Protein AF-A0A3C0N771-F1 (afdb_monomer_lite)

Foldseek 3Di:
DVVVVVVVCPPPDDDPVNPDDDDDDDALWDKDKDCVLVVVCVVVVDQLQVSLVVVVVPPPPPPVPPPDDLDQDWDWDADPSHMIMTIRHPVSVVVSVVVVVPPDDD

Secondary structure (DSSP, 8-state):
-HHHHHHHHHT----GGGS--------SEEEEEE-HHHHHHHHH-S-HHHHHHHHHHTS----TT-TT---PPEEEEEETTTEEEEEEEHHHHHHHHHHHHSS---

Sequence (106 aa):
IAIEAADFLKDVELMPRMIPVHRLSEDFCIVYRSAIALKLASLVQQPALDIANQLVASFPISNQNTTESMCLNFRVDVVSPGWINFRLSEQSLATWLQHLIEIPSL

Structure (mmCIF, N/CA/C/O backbone):
data_AF-A0A3C0N771-F1
#
_entry.id   AF-A0A3C0N771-F1
#
loop_
_atom_site.group_PDB
_atom_site.id
_atom_site.type_symbol
_atom_site.label_atom_id
_atom_site.label_alt_id
_atom_site.label_comp_id
_atom_site.label_asym_id
_atom_site.label_entity_id
_atom_site.label_seq_id
_atom_site.pdbx_PDB_ins_code
_atom_site.Cartn_x
_atom_site.Cartn_y
_atom_site.Cartn_z
_atom_site.occupancy
_atom_site.B_iso_or_equiv
_atom_site.auth_seq_id
_atom_site.auth_comp_id
_atom_site.auth_asym_id
_atom_site.auth_atom_id
_atom_site.pdbx_PDB_model_num
ATOM 1 N N . ILE A 1 1 ? -40.467 -11.036 -12.297 1.00 53.09 1 ILE A N 1
ATOM 2 C CA . ILE A 1 1 ? -39.267 -10.322 -11.799 1.00 53.09 1 ILE A CA 1
ATOM 3 C C . ILE A 1 1 ? -37.986 -10.751 -12.526 1.00 53.09 1 ILE A C 1
ATOM 5 O O . ILE A 1 1 ? -37.519 -9.971 -13.336 1.00 53.09 1 ILE A O 1
ATOM 9 N N . ALA A 1 2 ? -37.428 -11.961 -12.342 1.00 51.34 2 ALA A N 1
ATOM 10 C CA . ALA A 1 2 ? -36.171 -12.332 -13.030 1.00 51.34 2 ALA A CA 1
ATOM 11 C C . ALA A 1 2 ? -36.306 -12.526 -14.561 1.00 51.34 2 ALA A C 1
ATOM 13 O O . ALA A 1 2 ? -35.426 -12.123 -15.311 1.00 51.34 2 ALA A O 1
ATOM 14 N N . ILE A 1 3 ? -37.423 -13.097 -15.030 1.00 51.38 3 ILE A N 1
ATOM 15 C CA . ILE A 1 3 ? -37.692 -13.327 -16.468 1.00 51.38 3 ILE A CA 1
ATOM 16 C C . ILE A 1 3 ? -37.938 -11.997 -17.212 1.00 51.38 3 ILE A C 1
ATOM 18 O O . ILE A 1 3 ? -37.533 -11.821 -18.353 1.00 51.38 3 ILE A O 1
ATOM 22 N N . GLU A 1 4 ? -38.525 -11.031 -16.511 1.00 54.56 4 GLU A N 1
ATOM 23 C CA . GLU A 1 4 ? -38.931 -9.712 -17.015 1.00 54.56 4 GLU A CA 1
ATOM 24 C C . GLU A 1 4 ? -37.725 -8.819 -17.346 1.00 54.56 4 GLU A C 1
ATOM 26 O O . GLU A 1 4 ? -37.724 -8.106 -18.343 1.00 54.56 4 GLU A O 1
ATOM 31 N N . ALA A 1 5 ? -36.652 -8.927 -16.554 1.00 51.88 5 ALA A N 1
ATOM 32 C CA . ALA A 1 5 ? -35.390 -8.249 -16.833 1.00 51.88 5 ALA A CA 1
ATOM 33 C C . ALA A 1 5 ? -34.648 -8.860 -18.036 1.00 51.88 5 ALA A C 1
ATOM 35 O O . ALA A 1 5 ? -33.960 -8.143 -18.751 1.00 51.88 5 ALA A O 1
ATOM 36 N N . ALA A 1 6 ? -34.781 -10.169 -18.277 1.00 51.41 6 ALA A N 1
ATOM 37 C CA . ALA A 1 6 ? -34.113 -10.835 -19.394 1.00 51.41 6 ALA A CA 1
ATOM 38 C C . ALA A 1 6 ? -34.786 -10.530 -20.743 1.00 51.41 6 ALA A C 1
ATOM 40 O O . ALA A 1 6 ? -34.082 -10.313 -21.725 1.00 51.41 6 ALA A O 1
ATOM 41 N N . ASP A 1 7 ? -36.122 -10.460 -20.791 1.00 57.88 7 ASP A N 1
ATOM 42 C CA . ASP A 1 7 ? -36.845 -10.035 -22.000 1.00 57.88 7 ASP A CA 1
ATOM 43 C C . ASP A 1 7 ? -36.596 -8.554 -22.324 1.00 57.88 7 ASP A C 1
ATOM 45 O O . ASP A 1 7 ? -36.417 -8.213 -23.488 1.00 57.88 7 ASP A O 1
ATOM 49 N N . PHE A 1 8 ? -36.451 -7.697 -21.306 1.00 54.69 8 PHE A N 1
ATOM 50 C CA . PHE A 1 8 ? -36.055 -6.293 -21.478 1.00 54.69 8 PHE A CA 1
ATOM 51 C C . PHE A 1 8 ? -34.659 -6.122 -22.104 1.00 54.69 8 PHE A C 1
ATOM 53 O O . PHE A 1 8 ? -34.383 -5.112 -22.743 1.00 54.69 8 PHE A O 1
ATOM 60 N N . LEU A 1 9 ? -33.768 -7.102 -21.929 1.00 56.59 9 LEU A N 1
ATOM 61 C CA . LEU A 1 9 ? -32.397 -7.063 -22.445 1.00 56.59 9 LEU A CA 1
ATOM 62 C C . LEU A 1 9 ? -32.243 -7.711 -23.831 1.00 56.59 9 LEU A C 1
ATOM 64 O O . LEU A 1 9 ? -31.189 -7.548 -24.442 1.00 56.59 9 LEU A O 1
ATOM 68 N N . LYS A 1 10 ? -33.258 -8.423 -24.346 1.00 58.28 10 LYS A N 1
ATOM 69 C CA . LYS A 1 10 ? -33.197 -9.084 -25.666 1.00 58.28 10 LYS A CA 1
ATOM 70 C C . LYS A 1 10 ? -33.163 -8.102 -26.837 1.00 58.28 10 LYS A C 1
ATOM 72 O O . LYS A 1 10 ? -32.548 -8.416 -27.850 1.00 58.28 10 LYS A O 1
ATOM 77 N N . ASP A 1 11 ? -33.758 -6.925 -26.667 1.00 60.78 11 ASP A N 1
ATOM 78 C CA . ASP A 1 11 ? -33.800 -5.873 -27.692 1.00 60.78 11 ASP A CA 1
ATOM 79 C C . ASP A 1 11 ? -32.676 -4.832 -27.524 1.00 60.78 11 ASP A C 1
ATOM 81 O O . ASP A 1 11 ? -32.594 -3.856 -28.270 1.00 60.78 11 ASP A O 1
ATOM 85 N N . VAL A 1 12 ? -31.788 -5.021 -26.540 1.00 64.56 12 VAL A N 1
ATOM 86 C CA . VAL A 1 12 ? -30.670 -4.110 -26.282 1.00 64.56 12 VAL A CA 1
ATOM 87 C C . VAL A 1 12 ? -29.453 -4.570 -27.079 1.00 64.56 12 VAL A C 1
ATOM 89 O O . VAL A 1 12 ? -28.671 -5.419 -26.649 1.00 64.56 12 VAL A O 1
ATOM 92 N N . GLU A 1 13 ? -29.264 -3.973 -28.252 1.00 61.38 13 GLU A N 1
ATOM 93 C CA . GLU A 1 13 ? -28.094 -4.220 -29.090 1.00 61.38 13 GLU A CA 1
ATOM 94 C C . GLU A 1 13 ? -26.862 -3.478 -28.528 1.00 61.38 13 GLU A C 1
ATOM 96 O O . GLU A 1 13 ? -26.616 -2.302 -28.802 1.00 61.38 13 GLU A O 1
ATOM 101 N N . LEU A 1 14 ? -26.076 -4.158 -27.686 1.00 54.62 14 LEU A N 1
ATOM 102 C CA . LEU A 1 14 ? -24.816 -3.629 -27.154 1.00 54.62 14 LEU A CA 1
ATOM 103 C C . LEU A 1 14 ? -23.667 -3.892 -28.131 1.00 54.62 14 LEU A C 1
ATOM 105 O O . LEU A 1 14 ? -23.177 -5.013 -28.265 1.00 54.62 14 LEU A O 1
ATOM 109 N N . MET A 1 15 ? -23.171 -2.835 -28.776 1.00 53.69 15 MET A N 1
ATOM 110 C CA . MET A 1 15 ? -21.929 -2.909 -29.548 1.00 53.69 15 MET A CA 1
ATOM 111 C C . MET A 1 15 ? -20.754 -3.230 -28.602 1.00 53.69 15 MET A C 1
ATOM 113 O O . MET A 1 15 ? -20.619 -2.556 -27.581 1.00 53.69 15 MET A O 1
ATOM 117 N N . PRO A 1 16 ? -19.832 -4.156 -28.934 1.00 48.66 16 PRO A N 1
ATOM 118 C CA . PRO A 1 16 ? -18.732 -4.547 -28.040 1.00 48.66 16 PRO A CA 1
ATOM 119 C C . PRO A 1 16 ? -17.877 -3.379 -27.519 1.00 48.66 16 PRO A C 1
ATOM 121 O O . PRO A 1 16 ? -17.428 -3.394 -26.379 1.00 48.66 16 PRO A O 1
ATOM 124 N N . ARG A 1 17 ? -17.715 -2.318 -28.323 1.00 45.97 17 ARG A N 1
ATOM 125 C CA . ARG A 1 17 ? -17.011 -1.071 -27.955 1.00 45.97 17 ARG A CA 1
ATOM 126 C C . ARG A 1 17 ? -17.691 -0.243 -26.853 1.00 45.97 17 ARG A C 1
ATOM 128 O O . ARG A 1 17 ? -17.078 0.678 -26.332 1.00 45.97 17 ARG A O 1
ATOM 135 N N . MET A 1 18 ? -18.960 -0.516 -26.557 1.00 51.53 18 MET A N 1
ATOM 136 C CA . MET A 1 18 ? -19.748 0.175 -25.532 1.00 51.53 18 MET A CA 1
ATOM 137 C C . MET A 1 18 ? -19.714 -0.537 -24.184 1.00 51.53 18 MET A C 1
ATOM 139 O O . MET A 1 18 ? -20.185 0.026 -23.202 1.00 51.53 18 MET A O 1
ATOM 143 N N . ILE A 1 19 ? -19.186 -1.761 -24.130 1.00 66.75 19 ILE A N 1
ATOM 144 C CA . ILE A 1 19 ? -19.017 -2.495 -22.882 1.00 66.75 19 ILE A CA 1
ATOM 145 C C . ILE A 1 19 ? -17.689 -2.017 -22.281 1.00 66.75 19 ILE A C 1
ATOM 147 O O . ILE A 1 19 ? -16.634 -2.334 -22.836 1.00 66.75 19 ILE A O 1
ATOM 151 N N . PRO A 1 20 ? -17.699 -1.217 -21.197 1.00 50.44 20 PRO A N 1
ATOM 152 C CA . PRO A 1 20 ? -16.468 -0.702 -20.622 1.00 50.44 20 PRO A CA 1
ATOM 153 C C . PRO A 1 20 ? -15.714 -1.858 -19.962 1.00 50.44 20 PRO A C 1
ATOM 155 O O . PRO A 1 20 ? -16.077 -2.336 -18.890 1.00 50.44 20 PRO A O 1
ATOM 158 N N . VAL A 1 21 ? -14.658 -2.318 -20.626 1.00 42.50 21 VAL A N 1
ATOM 159 C CA . VAL A 1 21 ? -13.714 -3.298 -20.089 1.00 42.50 21 VAL A CA 1
ATOM 160 C C . VAL A 1 21 ? -12.370 -2.599 -19.935 1.00 42.50 21 VAL A C 1
ATOM 162 O O . VAL A 1 21 ? -11.787 -2.129 -20.911 1.00 42.50 21 VAL A O 1
ATOM 165 N N . HIS A 1 22 ? -11.865 -2.533 -18.706 1.00 47.41 22 HIS A N 1
ATOM 166 C CA . HIS A 1 22 ? -10.524 -2.038 -18.412 1.00 47.41 22 HIS A CA 1
ATOM 167 C C . HIS A 1 22 ? -9.639 -3.210 -17.991 1.00 47.41 22 HIS A C 1
ATOM 169 O O . HIS A 1 22 ? -10.048 -4.058 -17.199 1.00 47.41 22 HIS A O 1
ATOM 175 N N . ARG A 1 23 ? -8.424 -3.276 -18.544 1.00 47.12 23 ARG A N 1
ATOM 176 C CA . ARG A 1 23 ? -7.464 -4.346 -18.262 1.00 47.12 23 ARG A CA 1
ATOM 177 C C . ARG A 1 23 ? -7.076 -4.334 -16.780 1.00 47.12 23 ARG A C 1
ATOM 179 O O . ARG A 1 23 ? -6.510 -3.359 -16.298 1.00 47.12 23 ARG A O 1
ATOM 186 N N . LEU A 1 24 ? -7.318 -5.449 -16.102 1.00 57.09 24 LEU A N 1
ATOM 187 C CA . LEU A 1 24 ? -6.757 -5.792 -14.796 1.00 57.09 24 LEU A CA 1
ATOM 188 C C . LEU A 1 24 ? -5.914 -7.053 -14.999 1.00 57.09 24 LEU A C 1
ATOM 190 O O . LEU A 1 24 ? -6.390 -8.156 -14.758 1.00 57.09 24 LEU A O 1
ATOM 194 N N . SER A 1 25 ? -4.709 -6.940 -15.555 1.00 49.38 25 SER A N 1
ATOM 195 C CA . SER A 1 25 ? -3.853 -8.120 -15.700 1.00 49.38 25 SER A CA 1
ATOM 196 C C . SER A 1 25 ? -2.397 -7.761 -15.455 1.00 49.38 25 SER A C 1
ATOM 198 O O . SER A 1 25 ? -1.769 -7.123 -16.301 1.00 49.38 25 SER A O 1
ATOM 200 N N . GLU A 1 26 ? -1.927 -8.257 -14.316 1.00 52.88 26 GLU A N 1
ATOM 201 C CA . GLU A 1 26 ? -0.534 -8.525 -13.974 1.00 52.88 26 GLU A CA 1
ATOM 202 C C . GLU A 1 26 ? 0.292 -7.273 -13.682 1.00 52.88 26 GLU A C 1
ATOM 204 O O . GLU A 1 26 ? 0.791 -6.563 -14.552 1.00 52.88 26 GLU A O 1
ATOM 209 N N . ASP A 1 27 ? 0.352 -6.998 -12.382 1.00 57.19 27 ASP A N 1
ATOM 210 C CA . ASP A 1 27 ? 1.050 -5.886 -11.772 1.00 57.19 27 ASP A CA 1
ATOM 211 C C . ASP A 1 27 ? 2.544 -5.914 -12.145 1.00 57.19 27 ASP A C 1
ATOM 213 O O . ASP A 1 27 ? 3.295 -6.754 -11.658 1.00 57.19 27 ASP A O 1
ATOM 217 N N . PHE A 1 28 ? 3.013 -4.913 -12.896 1.00 60.38 28 PHE A N 1
ATOM 218 C CA . PHE A 1 28 ? 4.434 -4.511 -12.987 1.00 60.38 28 PHE A CA 1
ATOM 219 C C . PHE A 1 28 ? 4.970 -3.968 -11.643 1.00 60.38 28 PHE A C 1
ATOM 221 O O . PHE A 1 28 ? 5.797 -3.050 -11.589 1.00 60.38 28 PHE A O 1
ATOM 228 N N . CYS A 1 29 ? 4.389 -4.402 -10.523 1.00 67.75 29 CYS A N 1
ATOM 229 C CA . CYS A 1 29 ? 4.683 -3.865 -9.213 1.00 67.75 29 CYS A CA 1
ATOM 230 C C . CYS A 1 29 ? 4.556 -4.920 -8.113 1.00 67.75 29 CYS A C 1
ATOM 232 O O . CYS A 1 29 ? 3.607 -5.698 -8.059 1.00 67.75 29 CYS A O 1
ATOM 234 N N . ILE A 1 30 ? 5.527 -4.918 -7.203 1.00 80.06 30 ILE A N 1
ATOM 235 C CA . ILE A 1 30 ? 5.499 -5.731 -5.990 1.00 80.06 30 ILE A CA 1
ATOM 236 C C . ILE A 1 30 ? 4.645 -4.991 -4.963 1.00 80.06 30 ILE A C 1
ATOM 238 O O . ILE A 1 30 ? 4.888 -3.815 -4.684 1.00 80.06 30 ILE A O 1
ATOM 242 N N . VAL A 1 31 ? 3.654 -5.669 -4.381 1.00 85.69 31 VAL A N 1
ATOM 243 C CA . VAL A 1 31 ? 2.767 -5.079 -3.371 1.00 85.69 31 VAL A CA 1
ATOM 244 C C . VAL A 1 31 ? 3.061 -5.663 -1.994 1.00 85.69 31 VAL A C 1
ATOM 246 O O . VAL A 1 31 ? 2.858 -6.851 -1.755 1.00 85.69 31 VAL A O 1
ATOM 249 N N . TYR A 1 32 ? 3.473 -4.811 -1.059 1.00 86.94 32 TYR A N 1
ATOM 250 C CA . TYR A 1 32 ? 3.563 -5.148 0.359 1.00 86.94 32 TYR A CA 1
ATOM 251 C C . TYR A 1 32 ? 2.303 -4.682 1.077 1.00 86.94 32 TYR A C 1
ATOM 253 O O . TYR A 1 32 ? 1.894 -3.533 0.944 1.00 86.94 32 TYR A O 1
ATOM 261 N N . ARG A 1 33 ? 1.691 -5.557 1.873 1.00 92.44 33 ARG A N 1
ATOM 262 C CA . ARG A 1 33 ? 0.493 -5.235 2.654 1.00 92.44 33 ARG A CA 1
ATOM 263 C C . ARG A 1 33 ? 0.823 -5.192 4.139 1.00 92.44 33 ARG A C 1
ATOM 265 O O . ARG A 1 33 ? 1.379 -6.144 4.678 1.00 92.44 33 ARG A O 1
ATOM 272 N N . SER A 1 34 ? 0.430 -4.111 4.805 1.00 93.44 34 SER A N 1
ATOM 273 C CA . SER A 1 34 ? 0.621 -3.914 6.241 1.00 93.44 34 SER A CA 1
ATOM 274 C C . SER A 1 34 ? -0.707 -3.860 6.991 1.00 93.44 34 SER A C 1
ATOM 276 O O . SER A 1 34 ? -1.639 -3.162 6.588 1.00 93.44 34 SER A O 1
ATOM 278 N N . ALA A 1 35 ? -0.760 -4.570 8.121 1.00 94.31 35 ALA A N 1
ATOM 279 C CA . ALA A 1 35 ? -1.860 -4.559 9.088 1.00 94.31 35 ALA A CA 1
ATOM 280 C C . ALA A 1 35 ? -1.663 -3.522 10.210 1.00 94.31 35 ALA A C 1
ATOM 282 O O . ALA A 1 35 ? -2.310 -3.615 11.252 1.00 94.31 35 ALA A O 1
ATOM 283 N N . ILE A 1 36 ? -0.722 -2.581 10.071 1.00 95.12 36 ILE A N 1
ATOM 284 C CA . ILE A 1 36 ? -0.317 -1.712 11.187 1.00 95.12 36 ILE A CA 1
ATOM 285 C C . ILE A 1 36 ? -1.488 -0.925 11.786 1.00 95.12 36 ILE A C 1
ATOM 287 O O . ILE A 1 36 ? -1.606 -0.860 13.007 1.00 95.12 36 ILE A O 1
ATOM 291 N N . ALA A 1 37 ? -2.403 -0.417 10.958 1.00 96.00 37 ALA A N 1
ATOM 292 C CA . ALA A 1 37 ? -3.565 0.320 11.442 1.00 96.00 37 ALA A CA 1
ATOM 293 C C . ALA A 1 37 ? -4.556 -0.577 12.203 1.00 96.00 37 ALA A C 1
ATOM 295 O O . ALA A 1 37 ? -5.124 -0.145 13.201 1.00 96.00 37 ALA A O 1
ATOM 296 N N . LEU A 1 38 ? -4.692 -1.850 11.813 1.00 92.44 38 LEU A N 1
ATOM 297 C CA . LEU A 1 38 ? -5.486 -2.843 12.550 1.00 92.44 38 LEU A CA 1
ATOM 298 C C . LEU A 1 38 ? -4.881 -3.119 13.930 1.00 92.44 38 LEU A C 1
ATOM 300 O O . LEU A 1 38 ? -5.597 -3.202 14.926 1.00 92.44 38 LEU A O 1
ATOM 304 N N . LYS A 1 39 ? -3.549 -3.210 14.006 1.00 94.81 39 LYS A N 1
ATOM 305 C CA . LYS A 1 39 ? -2.843 -3.389 15.278 1.00 94.81 39 LYS A CA 1
ATOM 306 C C . LYS A 1 39 ? -2.989 -2.156 16.172 1.00 94.81 39 LYS A C 1
ATOM 308 O O . LYS A 1 39 ? -3.276 -2.305 17.355 1.00 94.81 39 LYS A O 1
ATOM 313 N N . LEU A 1 40 ? -2.858 -0.953 15.616 1.00 93.81 40 LEU A N 1
ATOM 314 C CA . LEU A 1 40 ? -3.027 0.298 16.359 1.00 93.81 40 LEU A CA 1
ATOM 315 C C . LEU A 1 40 ? -4.468 0.505 16.833 1.00 93.81 40 LEU A C 1
ATOM 317 O O . LEU A 1 40 ? -4.657 0.932 17.966 1.00 93.81 40 LEU A O 1
ATOM 321 N N . ALA A 1 41 ? -5.471 0.135 16.032 1.00 96.00 41 ALA A N 1
ATOM 322 C CA . ALA A 1 41 ? -6.884 0.243 16.400 1.00 96.00 41 ALA A CA 1
ATOM 323 C C . ALA A 1 41 ? -7.199 -0.436 17.739 1.00 96.00 41 ALA A C 1
ATOM 325 O O . ALA A 1 41 ? -7.901 0.139 18.568 1.00 96.00 41 ALA A O 1
ATOM 326 N N . SER A 1 42 ? -6.610 -1.610 17.991 1.00 89.44 42 SER A N 1
ATOM 327 C CA . SER A 1 42 ? -6.765 -2.310 19.274 1.00 89.44 42 SER A CA 1
ATOM 328 C C . SER A 1 42 ? -6.174 -1.564 20.477 1.00 89.44 42 SER A C 1
ATOM 330 O O . SER A 1 42 ? -6.608 -1.790 21.602 1.00 89.44 42 SER A O 1
ATOM 332 N N . LEU A 1 43 ? -5.206 -0.672 20.253 1.00 94.38 43 LEU A N 1
ATOM 333 C CA . LEU A 1 43 ? -4.513 0.074 21.304 1.00 94.38 43 LEU A CA 1
ATOM 334 C C . LEU A 1 43 ? -5.157 1.437 21.564 1.00 94.38 43 LEU A C 1
ATOM 336 O O . LEU A 1 43 ? -5.262 1.851 22.714 1.00 94.38 43 LEU A O 1
ATOM 340 N N . VAL A 1 44 ? -5.581 2.135 20.507 1.00 92.31 44 VAL A N 1
ATOM 341 C CA . VAL A 1 44 ? -6.089 3.517 20.599 1.00 92.31 44 VAL A CA 1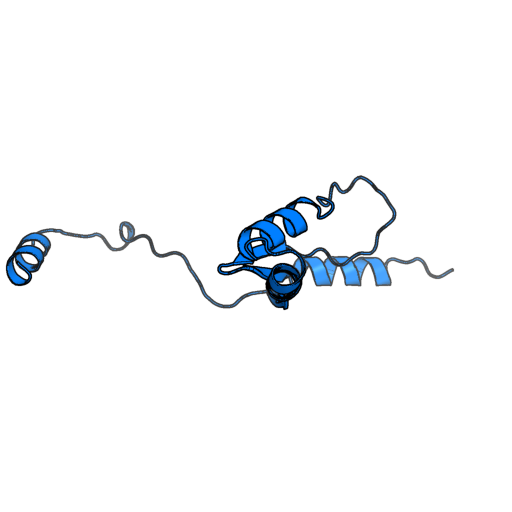
ATOM 342 C C . VAL A 1 44 ? -7.612 3.628 20.500 1.00 92.31 44 VAL A C 1
ATOM 344 O O . VAL A 1 44 ? -8.136 4.735 20.558 1.00 92.31 44 VAL A O 1
ATOM 347 N N . GLN A 1 45 ? -8.323 2.502 20.352 1.00 92.44 45 GLN A N 1
ATOM 348 C CA . GLN A 1 45 ? -9.791 2.425 20.253 1.00 92.44 45 GLN A CA 1
ATOM 349 C C . GLN A 1 45 ? -10.394 3.315 19.148 1.00 92.44 45 GLN A C 1
ATOM 351 O O . GLN A 1 45 ? -11.507 3.819 19.279 1.00 92.44 45 GLN A O 1
ATOM 356 N N . GLN A 1 46 ? -9.669 3.498 18.042 1.00 95.19 46 GLN A N 1
ATOM 357 C CA . GLN A 1 46 ? -10.162 4.184 16.844 1.00 95.19 46 GLN A CA 1
ATOM 358 C C . GLN A 1 46 ? -10.361 3.187 15.695 1.00 95.19 46 GLN A C 1
ATOM 360 O O . GLN A 1 46 ? -9.673 2.160 15.659 1.00 95.19 46 GLN A O 1
ATOM 365 N N . PRO A 1 47 ? -11.264 3.464 14.735 1.00 97.06 47 PRO A N 1
ATOM 366 C CA . PRO A 1 47 ? -11.448 2.601 13.576 1.00 97.06 47 PRO A CA 1
ATOM 367 C C . PRO A 1 47 ? -10.149 2.456 12.778 1.00 97.06 47 PRO A C 1
ATOM 369 O O . PRO A 1 47 ? -9.506 3.439 12.414 1.00 97.06 47 PRO A O 1
ATOM 372 N N . ALA A 1 48 ? -9.768 1.216 12.467 1.00 96.69 48 ALA A N 1
ATOM 373 C CA . ALA A 1 48 ? -8.525 0.930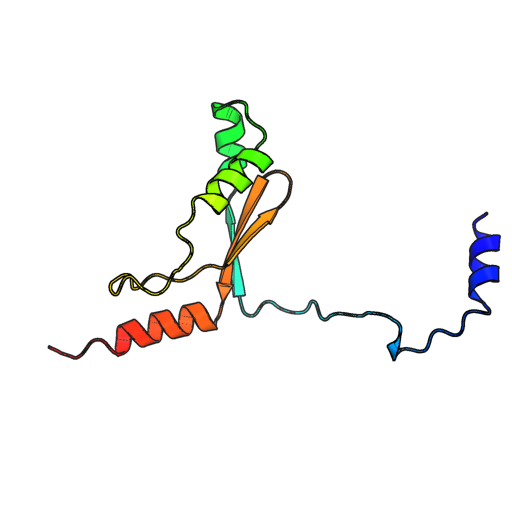 11.748 1.00 96.69 48 ALA A CA 1
ATOM 374 C C . ALA A 1 48 ? -8.459 1.610 10.373 1.00 96.69 48 ALA A C 1
ATOM 376 O O . ALA A 1 48 ? -7.381 1.999 9.934 1.00 96.69 48 ALA A O 1
ATOM 377 N N . LEU A 1 49 ? -9.604 1.782 9.708 1.00 97.38 49 LEU A N 1
ATOM 378 C CA . LEU A 1 49 ? -9.692 2.496 8.440 1.00 97.38 49 LEU A CA 1
ATOM 379 C C . LEU A 1 49 ? -9.311 3.976 8.589 1.00 97.38 49 LEU A C 1
ATOM 381 O O . LEU A 1 49 ? -8.555 4.494 7.771 1.00 97.38 49 LEU A O 1
ATOM 385 N N . ASP A 1 50 ? -9.771 4.633 9.654 1.00 96.56 50 ASP A N 1
ATOM 386 C CA . ASP A 1 50 ? -9.458 6.038 9.926 1.00 96.56 50 ASP A CA 1
ATOM 387 C C . ASP A 1 50 ? -7.979 6.206 10.271 1.00 96.56 50 ASP A C 1
ATOM 389 O O . ASP A 1 50 ? -7.312 7.081 9.720 1.00 96.56 50 ASP A O 1
ATOM 393 N N . ILE A 1 51 ? -7.436 5.306 11.099 1.00 96.56 51 ILE A N 1
ATOM 394 C CA . ILE A 1 51 ? -6.000 5.267 11.407 1.00 96.56 51 ILE A CA 1
ATOM 395 C C . ILE A 1 51 ? -5.185 5.063 10.124 1.00 96.56 51 ILE A C 1
ATOM 397 O O . ILE A 1 51 ? -4.187 5.749 9.913 1.00 96.56 51 ILE A O 1
ATOM 401 N N . ALA A 1 52 ? -5.595 4.142 9.247 1.00 96.38 52 ALA A N 1
ATOM 402 C CA . ALA A 1 52 ? -4.901 3.891 7.987 1.00 96.38 52 ALA A CA 1
ATOM 403 C C . ALA A 1 52 ? -4.891 5.138 7.092 1.00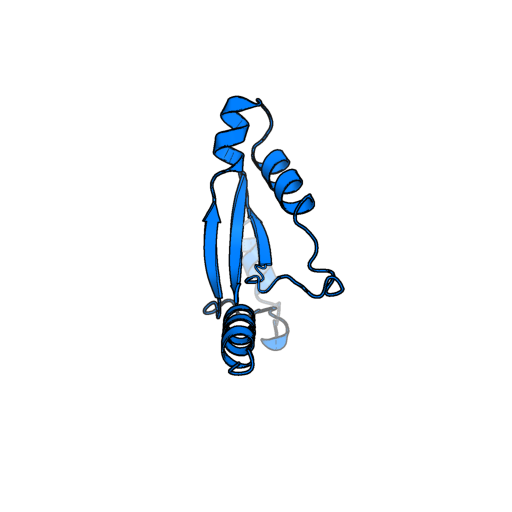 96.38 52 ALA A C 1
ATOM 405 O O . ALA A 1 52 ? -3.836 5.510 6.582 1.00 96.38 52 ALA A O 1
ATOM 406 N N . ASN A 1 53 ? -6.029 5.821 6.956 1.00 95.25 53 ASN A N 1
ATOM 407 C CA . ASN A 1 53 ? -6.127 7.066 6.196 1.00 95.25 53 ASN A CA 1
ATOM 408 C C . ASN A 1 53 ? -5.249 8.178 6.786 1.00 95.25 53 ASN A C 1
ATOM 410 O O . ASN A 1 53 ? -4.548 8.856 6.038 1.00 95.25 53 ASN A O 1
ATOM 414 N N . GLN A 1 54 ? -5.230 8.340 8.113 1.00 94.44 54 GLN A N 1
ATOM 415 C CA . GLN A 1 54 ? -4.374 9.322 8.788 1.00 94.44 54 GLN A CA 1
ATOM 416 C C . GLN A 1 54 ? -2.883 9.033 8.572 1.00 94.44 54 GLN A C 1
ATOM 418 O O . GLN A 1 54 ? -2.117 9.944 8.262 1.00 94.44 54 GLN A O 1
ATOM 423 N N . LEU A 1 55 ? -2.471 7.765 8.689 1.00 93.06 55 LEU A N 1
ATOM 424 C CA . LEU A 1 55 ? -1.088 7.355 8.442 1.00 93.06 55 LEU A CA 1
ATOM 425 C C . LEU A 1 55 ? -0.668 7.666 7.005 1.00 93.06 55 LEU A C 1
ATOM 427 O O . LEU A 1 55 ? 0.367 8.295 6.801 1.00 93.06 55 LEU A O 1
ATOM 431 N N . VAL A 1 56 ? -1.478 7.285 6.016 1.00 91.38 56 VAL A N 1
ATOM 432 C CA . VAL A 1 56 ? -1.156 7.543 4.605 1.00 91.38 56 VAL A CA 1
ATOM 433 C C . VAL A 1 56 ? -1.150 9.041 4.291 1.00 91.38 56 VAL A C 1
ATOM 435 O O . VAL A 1 56 ? -0.274 9.494 3.562 1.00 91.38 56 VAL A O 1
ATOM 438 N N . ALA A 1 57 ? -2.050 9.829 4.884 1.00 88.50 57 ALA A N 1
ATOM 439 C CA . ALA A 1 57 ? -2.057 11.286 4.733 1.00 88.50 57 ALA A CA 1
ATOM 440 C C . ALA A 1 57 ? -0.811 11.966 5.328 1.00 88.50 57 ALA A C 1
ATOM 442 O O . ALA A 1 57 ? -0.430 13.045 4.881 1.00 88.5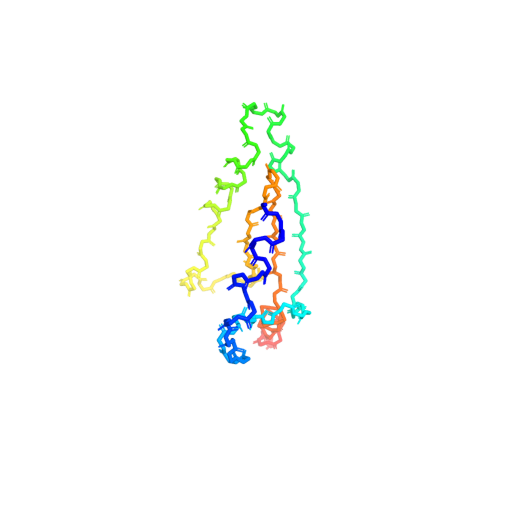0 57 ALA A O 1
ATOM 443 N N . SER A 1 58 ? -0.173 11.344 6.325 1.00 86.88 58 SER A N 1
ATOM 444 C CA . SER A 1 58 ? 1.070 11.843 6.924 1.00 86.88 58 SER A CA 1
ATOM 445 C C . SER A 1 58 ? 2.325 11.503 6.120 1.00 86.88 58 SER A C 1
ATOM 447 O O . SER A 1 58 ? 3.399 12.029 6.420 1.00 86.88 58 SER A O 1
ATOM 449 N N . PHE A 1 59 ? 2.223 10.621 5.117 1.00 80.31 59 PHE A N 1
ATOM 450 C CA . PHE A 1 59 ? 3.380 10.281 4.304 1.00 80.31 59 PHE A CA 1
ATOM 451 C C . PHE A 1 59 ? 3.872 11.518 3.563 1.00 80.31 59 PHE A C 1
ATOM 453 O O . PHE A 1 59 ? 3.060 12.262 3.006 1.00 80.31 59 PHE A O 1
ATOM 460 N N . PRO A 1 60 ? 5.196 11.753 3.546 1.00 68.38 60 PRO A N 1
ATOM 461 C CA . PRO A 1 60 ? 5.745 12.845 2.774 1.00 68.38 60 PRO A CA 1
ATOM 462 C C . PRO A 1 60 ? 5.342 12.611 1.322 1.00 68.38 60 PRO A C 1
ATOM 464 O O . PRO A 1 60 ? 5.787 11.655 0.684 1.00 68.38 60 PRO A O 1
ATOM 467 N N . ILE A 1 61 ? 4.465 13.476 0.805 1.00 57.62 61 ILE A N 1
ATOM 468 C CA . ILE A 1 61 ? 4.248 13.591 -0.632 1.00 57.62 61 ILE A CA 1
ATOM 469 C C . ILE A 1 61 ? 5.649 13.780 -1.193 1.00 57.62 61 ILE A C 1
ATOM 471 O O . ILE A 1 61 ? 6.367 14.668 -0.729 1.00 57.62 61 ILE A O 1
ATOM 475 N N . SER A 1 62 ? 6.063 12.903 -2.108 1.00 50.81 62 SER A N 1
ATOM 476 C CA . SER A 1 62 ? 7.338 13.003 -2.816 1.00 50.81 62 SER A CA 1
ATOM 477 C C . SER A 1 62 ? 7.310 14.269 -3.683 1.00 50.81 62 SER A C 1
ATOM 479 O O . SER A 1 62 ? 7.173 14.230 -4.899 1.00 50.81 62 SER A O 1
ATOM 481 N N . ASN A 1 63 ? 7.357 15.427 -3.032 1.00 40.44 63 ASN A N 1
ATOM 482 C CA . ASN A 1 63 ? 7.678 16.700 -3.621 1.00 40.44 63 ASN A CA 1
ATOM 483 C C . ASN A 1 63 ? 9.176 16.604 -3.853 1.00 40.44 63 ASN A C 1
ATOM 485 O O . ASN A 1 63 ? 9.965 16.699 -2.915 1.00 40.44 63 ASN A O 1
ATOM 489 N N . GLN A 1 64 ? 9.536 16.316 -5.098 1.00 44.06 64 GLN A N 1
ATOM 490 C CA . GLN A 1 64 ? 10.884 16.064 -5.606 1.00 44.06 64 GLN A CA 1
ATOM 491 C C . GLN A 1 64 ? 11.829 17.284 -5.511 1.00 44.06 64 GLN A C 1
ATOM 493 O O . GLN A 1 64 ? 12.617 17.528 -6.414 1.00 44.06 64 GLN A O 1
ATOM 498 N N . ASN A 1 65 ? 11.766 18.059 -4.425 1.00 39.88 65 ASN A N 1
ATOM 499 C CA . ASN A 1 65 ? 12.543 19.282 -4.227 1.00 39.88 65 ASN A CA 1
ATOM 500 C C . ASN A 1 65 ? 13.512 19.205 -3.038 1.00 39.88 65 ASN A C 1
ATOM 502 O O . ASN A 1 65 ? 14.186 20.189 -2.750 1.00 39.88 65 ASN A O 1
ATOM 506 N N . THR A 1 66 ? 13.616 18.066 -2.348 1.00 43.94 66 THR A N 1
ATOM 507 C CA . THR A 1 66 ? 14.704 17.828 -1.388 1.00 43.94 66 THR A CA 1
ATOM 508 C C . THR A 1 66 ? 15.690 16.846 -1.997 1.00 43.94 66 THR A C 1
ATOM 510 O O . THR A 1 66 ? 15.431 15.649 -2.094 1.00 43.94 66 THR A O 1
ATOM 513 N N . THR A 1 67 ? 16.812 17.398 -2.422 1.00 45.16 67 THR A N 1
ATOM 514 C CA . THR A 1 67 ? 17.935 16.840 -3.181 1.00 45.16 67 THR A CA 1
ATOM 515 C C . THR A 1 67 ? 18.660 15.629 -2.567 1.00 45.16 67 THR A C 1
ATOM 517 O O . THR A 1 67 ? 19.747 15.307 -3.028 1.00 45.16 67 THR A O 1
ATOM 520 N N . GLU A 1 68 ? 18.128 14.937 -1.551 1.00 50.16 68 GLU A N 1
ATOM 521 C CA . GLU A 1 68 ? 18.971 14.067 -0.704 1.00 50.16 68 GLU A CA 1
ATOM 522 C C . GLU A 1 68 ? 18.389 12.718 -0.264 1.00 50.16 68 GLU A C 1
ATOM 524 O O . GLU A 1 68 ? 18.978 12.047 0.578 1.00 50.16 68 GLU A O 1
ATOM 529 N N . SER A 1 69 ? 17.269 12.240 -0.801 1.00 53.41 69 SER A N 1
ATOM 530 C CA . SER A 1 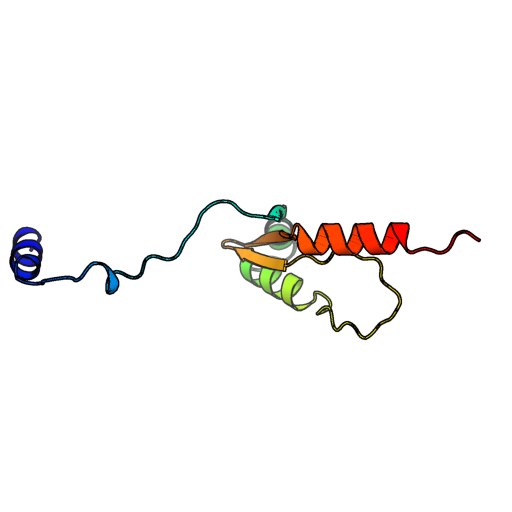69 ? 16.772 10.918 -0.389 1.00 53.41 69 SER A CA 1
ATOM 531 C C . SER A 1 69 ? 16.747 9.934 -1.547 1.00 53.41 69 SER A C 1
ATOM 533 O O . SER A 1 69 ? 15.785 9.883 -2.308 1.00 53.41 69 SER A O 1
ATOM 535 N N . MET A 1 70 ? 17.801 9.110 -1.623 1.00 60.47 70 MET A N 1
ATOM 536 C CA . MET A 1 70 ? 17.890 7.858 -2.395 1.00 60.47 70 MET A CA 1
ATOM 537 C C . MET A 1 70 ? 16.862 6.821 -1.889 1.00 60.47 70 MET A C 1
ATOM 539 O O . MET A 1 70 ? 17.215 5.732 -1.437 1.00 60.47 70 MET A O 1
ATOM 543 N N . CYS A 1 71 ? 15.577 7.169 -1.880 1.00 65.19 71 CYS A N 1
ATOM 544 C CA . CYS A 1 71 ? 14.521 6.350 -1.303 1.00 65.19 71 CYS A CA 1
ATOM 545 C C . CYS A 1 71 ? 13.679 5.697 -2.401 1.00 65.19 71 CYS A C 1
ATOM 547 O O . CYS A 1 71 ? 13.302 6.339 -3.383 1.00 65.19 71 CYS A O 1
ATOM 549 N N . LEU A 1 72 ? 13.355 4.416 -2.214 1.00 72.69 72 LEU A N 1
ATOM 550 C CA . LEU A 1 72 ? 12.380 3.716 -3.044 1.00 72.69 72 LEU A CA 1
ATOM 551 C C . LEU A 1 72 ? 11.011 4.385 -2.889 1.00 72.69 72 LEU A C 1
ATOM 553 O O . LEU A 1 72 ? 10.453 4.445 -1.794 1.00 72.69 72 LEU A O 1
ATOM 557 N N . ASN A 1 73 ? 10.463 4.875 -3.998 1.00 77.31 73 ASN A N 1
ATOM 558 C CA . ASN A 1 73 ? 9.157 5.518 -3.998 1.00 77.31 73 ASN A CA 1
ATOM 559 C C . ASN A 1 73 ? 8.036 4.477 -4.141 1.00 77.31 73 ASN A C 1
ATOM 561 O O . ASN A 1 73 ? 7.934 3.800 -5.174 1.00 77.31 73 ASN A O 1
ATOM 565 N N . PHE A 1 74 ? 7.179 4.381 -3.124 1.00 81.94 74 PHE A N 1
ATOM 566 C CA . PHE A 1 74 ? 6.008 3.509 -3.110 1.00 81.94 74 PHE A CA 1
ATOM 567 C C . PHE A 1 74 ? 4.743 4.305 -3.419 1.00 81.94 74 PHE A C 1
ATOM 569 O O . PHE A 1 74 ? 4.505 5.367 -2.848 1.00 81.94 74 PHE A O 1
ATOM 576 N N . ARG A 1 75 ? 3.869 3.744 -4.259 1.00 85.56 75 ARG A N 1
ATOM 577 C CA . ARG A 1 75 ? 2.469 4.186 -4.294 1.00 85.56 75 ARG A CA 1
ATOM 578 C C . ARG A 1 75 ? 1.731 3.533 -3.139 1.00 85.56 75 ARG A C 1
ATOM 580 O O . ARG A 1 75 ? 1.939 2.350 -2.882 1.00 85.56 75 ARG A O 1
ATOM 587 N N . VAL A 1 76 ? 0.880 4.286 -2.458 1.00 88.94 76 VAL A N 1
ATOM 588 C CA . VAL A 1 76 ? 0.225 3.814 -1.237 1.00 88.94 76 VAL A CA 1
ATOM 589 C C . VAL A 1 76 ? -1.284 3.917 -1.379 1.00 88.94 76 VAL A C 1
ATOM 591 O O . VAL A 1 76 ? -1.795 4.954 -1.795 1.00 88.94 76 VAL A O 1
ATOM 594 N N . ASP A 1 77 ? -1.988 2.843 -1.027 1.00 91.00 77 ASP A N 1
ATOM 595 C CA . ASP A 1 77 ? -3.448 2.797 -0.992 1.00 91.00 77 ASP A CA 1
ATOM 596 C C . ASP A 1 77 ? -3.969 2.172 0.307 1.00 91.00 77 ASP A C 1
ATOM 598 O O . ASP A 1 77 ? -3.369 1.250 0.865 1.00 91.00 77 ASP A O 1
ATOM 602 N N . VAL A 1 78 ? -5.097 2.697 0.791 1.00 93.25 78 VAL A N 1
A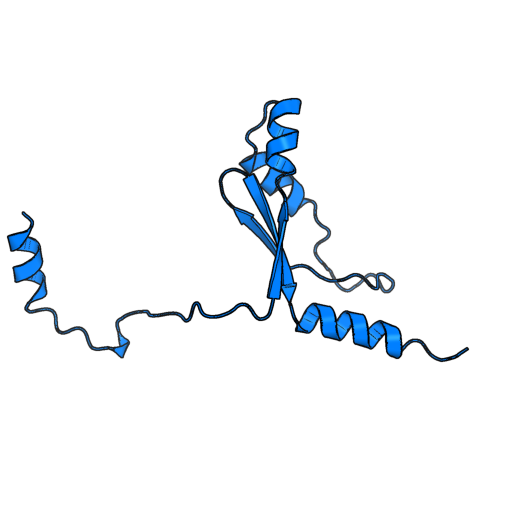TOM 603 C CA . VAL A 1 78 ? -5.813 2.177 1.959 1.00 93.25 78 VAL A CA 1
ATOM 604 C C . VAL A 1 78 ? -6.956 1.288 1.488 1.00 93.25 78 VAL A C 1
ATOM 606 O O . VAL A 1 78 ? -7.754 1.679 0.638 1.00 93.25 78 VAL A O 1
ATOM 609 N N . VAL A 1 79 ? -7.060 0.093 2.067 1.00 93.19 79 VAL A N 1
ATOM 610 C CA . VAL A 1 79 ? -8.104 -0.887 1.750 1.00 93.19 79 VAL A CA 1
ATOM 611 C C . VAL A 1 79 ? -8.833 -1.309 3.021 1.00 93.19 79 VAL A C 1
ATOM 613 O O . VAL A 1 79 ? -8.219 -1.609 4.045 1.00 93.19 79 VAL A O 1
ATOM 616 N N . SER A 1 80 ? -10.164 -1.368 2.959 1.00 92.19 80 SER A N 1
ATOM 617 C CA . SER A 1 80 ? -11.000 -1.820 4.077 1.00 92.19 80 SER A CA 1
ATOM 618 C C . SER A 1 80 ? -10.591 -3.224 4.571 1.00 92.19 80 SER A C 1
ATOM 620 O O . SER A 1 80 ? -10.256 -4.080 3.747 1.00 92.19 80 SER A O 1
ATOM 622 N N . PRO A 1 81 ? -10.594 -3.495 5.893 1.00 93.88 81 PRO A N 1
ATOM 623 C CA . PRO A 1 81 ? -11.033 -2.615 6.987 1.00 93.88 81 PRO A CA 1
ATOM 624 C C . PRO A 1 81 ? -9.946 -1.693 7.579 1.00 93.88 81 PRO A C 1
ATOM 626 O O . PRO A 1 81 ? -10.175 -1.088 8.620 1.00 93.88 81 PRO A O 1
ATOM 629 N N . GLY A 1 82 ? -8.766 -1.584 6.966 1.00 94.12 82 GLY A N 1
ATOM 630 C CA . GLY A 1 82 ? -7.630 -0.822 7.515 1.00 94.12 82 GLY A CA 1
ATOM 631 C C . GLY A 1 82 ? -6.264 -1.353 7.075 1.00 94.12 82 GLY A C 1
ATOM 632 O O . GLY A 1 82 ? -5.273 -1.211 7.786 1.00 94.12 82 GLY A O 1
ATOM 633 N N . TRP A 1 83 ? -6.208 -2.028 5.931 1.00 96.00 83 TRP A N 1
ATOM 634 C CA . TRP A 1 83 ? -4.966 -2.447 5.300 1.00 96.00 83 TRP A CA 1
ATOM 635 C C . TRP A 1 83 ? -4.319 -1.262 4.599 1.00 96.00 83 TRP A C 1
ATOM 637 O O . TRP A 1 83 ? -5.007 -0.463 3.968 1.00 96.00 83 TRP A O 1
ATOM 647 N N . ILE A 1 84 ? -2.993 -1.201 4.652 1.00 92.56 84 ILE A N 1
ATOM 648 C CA . ILE A 1 84 ? -2.207 -0.270 3.843 1.00 92.56 84 ILE A CA 1
ATOM 649 C C . ILE A 1 84 ? -1.393 -1.103 2.859 1.00 92.56 84 ILE A C 1
ATOM 651 O O . ILE A 1 84 ? -0.603 -1.955 3.276 1.00 92.56 84 ILE A O 1
ATOM 655 N N . ASN A 1 85 ? -1.602 -0.885 1.565 1.00 91.75 85 ASN A N 1
ATOM 656 C CA . ASN A 1 85 ? -0.800 -1.486 0.508 1.00 91.75 85 ASN A CA 1
ATOM 657 C C . ASN A 1 85 ? 0.277 -0.495 0.068 1.00 91.75 85 ASN A C 1
ATOM 659 O O . ASN A 1 85 ? -0.012 0.669 -0.193 1.00 91.75 85 ASN A O 1
ATOM 663 N N . PHE A 1 86 ? 1.504 -0.981 -0.057 1.00 87.62 86 PHE A N 1
ATOM 664 C CA . PHE A 1 86 ? 2.649 -0.273 -0.605 1.00 87.62 86 PHE A CA 1
ATOM 665 C C . PHE A 1 86 ? 3.025 -0.949 -1.917 1.00 87.62 86 PHE A C 1
ATOM 667 O O . PHE A 1 86 ? 3.431 -2.110 -1.923 1.00 87.62 86 PHE A O 1
ATOM 674 N N . ARG A 1 87 ? 2.881 -0.241 -3.031 1.00 86.94 87 ARG A N 1
ATOM 675 C CA . ARG A 1 87 ? 3.181 -0.747 -4.371 1.00 86.94 87 ARG A CA 1
ATOM 676 C C . ARG A 1 87 ? 4.516 -0.197 -4.839 1.00 86.94 87 ARG A C 1
ATOM 678 O O . ARG A 1 87 ? 4.660 1.012 -5.037 1.00 86.94 87 ARG A O 1
ATOM 685 N N . LEU A 1 88 ? 5.472 -1.092 -5.035 1.00 81.94 88 LEU A N 1
ATOM 686 C CA . LEU A 1 88 ? 6.764 -0.806 -5.633 1.00 81.94 88 LEU A CA 1
ATOM 687 C C . LEU A 1 88 ? 6.702 -1.113 -7.123 1.00 81.94 88 LEU A C 1
ATOM 689 O O . LEU A 1 88 ? 6.636 -2.277 -7.502 1.00 81.94 88 LEU A O 1
ATOM 693 N N . SER A 1 89 ? 6.723 -0.081 -7.961 1.00 78.56 89 SER A N 1
ATOM 694 C CA . SER A 1 89 ? 6.764 -0.273 -9.412 1.00 78.56 89 SER A CA 1
ATOM 695 C C . SER A 1 89 ? 8.167 -0.637 -9.899 1.00 78.56 89 SER A C 1
ATOM 697 O O . SER A 1 89 ? 9.156 -0.189 -9.313 1.00 78.56 89 SER A O 1
ATOM 699 N N . GLU A 1 90 ? 8.249 -1.378 -11.004 1.00 76.06 90 GLU A N 1
ATOM 700 C CA . GLU A 1 90 ? 9.503 -1.605 -11.735 1.00 76.06 90 GLU A CA 1
ATOM 701 C C . GLU A 1 90 ? 10.240 -0.294 -12.023 1.00 76.06 90 GLU A C 1
ATOM 703 O O . GLU A 1 90 ? 11.439 -0.203 -11.789 1.00 76.06 90 GLU A O 1
ATOM 708 N N . GLN A 1 91 ? 9.516 0.752 -12.440 1.00 75.25 91 GLN A N 1
ATOM 709 C CA . GLN A 1 91 ? 10.093 2.072 -12.694 1.00 75.25 91 GLN A CA 1
ATOM 710 C C . GLN A 1 91 ? 10.728 2.675 -11.435 1.00 75.25 91 GLN A C 1
ATOM 712 O O . GLN A 1 91 ? 11.855 3.158 -11.493 1.00 75.25 91 GLN A O 1
ATOM 717 N N . SER A 1 92 ? 10.030 2.637 -10.293 1.00 74.19 92 SER A N 1
ATOM 718 C CA . SER A 1 92 ? 10.566 3.134 -9.017 1.00 74.19 92 SER A CA 1
ATOM 719 C C . SER A 1 92 ? 11.844 2.388 -8.623 1.00 74.19 92 SER A C 1
ATOM 721 O O . SER A 1 92 ? 12.801 3.005 -8.161 1.00 74.19 92 SER A O 1
ATOM 723 N N . LEU A 1 93 ? 11.856 1.064 -8.804 1.00 78.31 93 LEU A N 1
ATOM 724 C CA . LEU A 1 93 ? 13.003 0.220 -8.488 1.00 78.31 93 LEU A CA 1
ATOM 725 C C . LEU A 1 93 ? 14.176 0.482 -9.443 1.00 78.31 93 LEU A C 1
ATOM 727 O O . LEU A 1 93 ? 15.303 0.639 -8.985 1.00 78.31 93 LEU A O 1
ATOM 731 N N . ALA A 1 94 ? 13.914 0.582 -10.747 1.00 78.00 94 ALA A N 1
ATOM 732 C CA . ALA A 1 94 ? 14.919 0.873 -11.764 1.00 78.00 94 ALA A CA 1
ATOM 733 C C . ALA A 1 94 ? 15.562 2.249 -11.550 1.00 78.00 94 ALA A C 1
ATOM 735 O O . ALA A 1 94 ? 16.784 2.350 -11.572 1.00 78.00 94 ALA A O 1
ATOM 736 N N . THR A 1 95 ? 14.769 3.289 -11.267 1.00 76.12 95 THR A N 1
ATOM 737 C CA . THR A 1 95 ? 15.284 4.630 -10.947 1.00 76.12 95 THR A CA 1
ATOM 738 C C . THR A 1 95 ? 16.147 4.617 -9.686 1.00 76.12 95 THR A C 1
ATOM 740 O O . THR A 1 95 ? 17.217 5.220 -9.667 1.00 76.12 95 THR A O 1
ATOM 743 N N . TRP A 1 96 ? 15.728 3.897 -8.641 1.00 81.19 96 TRP A N 1
ATOM 744 C CA . TRP A 1 96 ? 16.539 3.753 -7.432 1.00 81.19 96 TRP A CA 1
ATOM 745 C C . TRP A 1 96 ? 17.871 3.039 -7.714 1.00 81.19 96 TRP A C 1
ATOM 747 O O . TRP A 1 96 ? 18.918 3.526 -7.299 1.00 81.19 96 TRP A O 1
ATOM 757 N N . LEU A 1 97 ? 17.855 1.938 -8.477 1.00 76.62 97 LEU A N 1
ATOM 758 C CA . LEU A 1 97 ? 19.069 1.217 -8.881 1.00 76.62 97 LEU A CA 1
ATOM 759 C C . LEU A 1 97 ? 19.991 2.069 -9.765 1.00 76.62 97 LEU A C 1
ATOM 761 O O . LEU A 1 97 ? 21.204 2.037 -9.576 1.00 76.62 97 LEU A O 1
ATOM 765 N N . GLN A 1 98 ? 19.431 2.847 -10.697 1.00 75.31 98 GLN A N 1
ATOM 766 C CA . GLN A 1 98 ? 20.182 3.771 -11.547 1.00 75.31 98 GLN A CA 1
ATOM 767 C C . GLN A 1 98 ? 20.941 4.806 -10.706 1.00 75.31 98 GLN A C 1
ATOM 769 O O . GLN A 1 98 ? 22.134 5.014 -10.910 1.00 75.31 98 GLN A O 1
ATOM 774 N N . HIS A 1 99 ? 20.292 5.391 -9.698 1.00 71.38 99 HIS A N 1
ATOM 775 C CA . HIS A 1 99 ? 20.963 6.328 -8.799 1.00 71.38 99 HIS A CA 1
ATOM 776 C C . HIS A 1 99 ? 22.121 5.701 -8.013 1.00 71.38 99 HIS A C 1
ATOM 778 O O . HIS A 1 99 ? 23.085 6.401 -7.720 1.00 71.38 99 HIS A O 1
ATOM 784 N N . LEU A 1 100 ? 22.067 4.403 -7.686 1.00 71.00 100 LEU A N 1
ATOM 785 C CA . LEU A 1 100 ? 23.170 3.720 -6.997 1.00 71.00 100 LEU A CA 1
ATOM 786 C C . LEU A 1 100 ? 24.405 3.527 -7.887 1.00 71.00 100 LEU A C 1
ATOM 788 O O . LEU A 1 100 ? 25.519 3.506 -7.371 1.00 71.00 100 LEU A O 1
ATOM 792 N N . ILE A 1 101 ? 24.219 3.374 -9.201 1.00 76.62 101 ILE A N 1
ATOM 793 C CA . ILE A 1 101 ? 25.322 3.172 -10.157 1.00 76.62 101 ILE A CA 1
ATOM 794 C C . ILE A 1 101 ? 25.860 4.484 -10.742 1.00 76.62 101 ILE A C 1
ATOM 796 O O . ILE A 1 101 ? 26.984 4.511 -11.232 1.00 76.62 101 ILE A O 1
ATOM 800 N N . GLU A 1 102 ? 25.082 5.566 -10.683 1.00 66.94 102 GLU A N 1
ATOM 801 C CA . GLU A 1 102 ? 25.503 6.918 -11.076 1.00 66.94 102 GLU A CA 1
ATOM 802 C C . GLU A 1 102 ? 26.320 7.636 -9.991 1.00 66.94 102 GLU A C 1
ATOM 804 O O . GLU A 1 102 ? 26.800 8.745 -10.228 1.00 66.94 102 GLU A O 1
ATOM 809 N N . ILE A 1 103 ? 26.519 7.017 -8.818 1.00 58.25 103 ILE A N 1
ATOM 810 C CA . ILE A 1 103 ? 27.469 7.505 -7.812 1.00 58.25 103 ILE A CA 1
ATOM 811 C C . ILE A 1 103 ? 28.860 7.514 -8.468 1.00 58.25 103 ILE A C 1
ATOM 813 O O . ILE A 1 103 ? 29.373 6.438 -8.789 1.00 58.25 103 ILE A O 1
ATOM 817 N N . PRO A 1 104 ? 29.488 8.686 -8.687 1.00 52.16 104 PRO A N 1
ATOM 818 C CA . PRO A 1 104 ? 30.810 8.741 -9.289 1.00 52.16 104 PRO A CA 1
ATOM 819 C C . PRO A 1 104 ? 31.782 7.945 -8.419 1.00 52.16 104 PRO A C 1
ATOM 821 O O . PRO A 1 104 ? 31.803 8.114 -7.198 1.00 52.16 104 PRO A O 1
ATOM 824 N N . SER A 1 105 ? 32.588 7.081 -9.036 1.00 55.34 105 SER A N 1
ATOM 825 C CA . SER A 1 105 ? 33.763 6.519 -8.375 1.00 55.34 105 SER A CA 1
ATOM 826 C C . SER A 1 105 ? 34.627 7.674 -7.862 1.00 55.34 105 SER A C 1
ATOM 828 O O . SER A 1 105 ? 35.023 8.520 -8.668 1.00 55.34 105 SER A O 1
ATOM 830 N N . LEU A 1 106 ? 34.847 7.703 -6.542 1.00 46.50 106 LEU A N 1
ATOM 831 C CA . LEU A 1 106 ? 35.778 8.595 -5.835 1.00 46.50 106 LEU A CA 1
ATOM 832 C C . LEU A 1 106 ? 37.133 8.707 -6.543 1.00 46.50 106 LEU A C 1
ATOM 834 O O . LEU A 1 106 ? 37.655 7.651 -6.972 1.00 46.50 106 LEU A O 1
#

Radius of gyration: 22.38 Å; chains: 1; bounding box: 75×33×51 Å

pLDDT: mean 73.06, std 18.44, range [39.88, 97.38]